Protein AF-A0A2V8YCG3-F1 (afdb_monomer)

Mean predicted aligned error: 4.4 Å

Radius of gyration: 15.05 Å; Cα contacts (8 Å, |Δi|>4): 211; chains: 1; bounding box: 32×33×34 Å

Structure (mmCIF, N/CA/C/O backbone):
data_AF-A0A2V8YCG3-F1
#
_entry.id   AF-A0A2V8YCG3-F1
#
loop_
_atom_site.group_PDB
_atom_site.id
_atom_site.type_symbol
_atom_site.label_atom_id
_atom_site.label_alt_id
_atom_site.label_comp_id
_atom_site.label_asym_id
_atom_site.label_entity_id
_atom_site.label_seq_id
_atom_site.pdbx_PDB_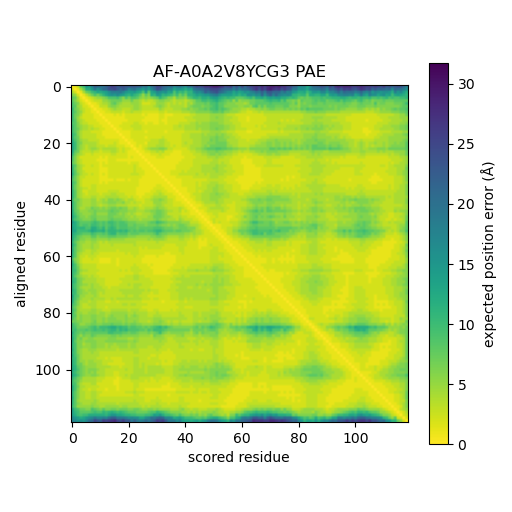ins_code
_atom_site.Cartn_x
_atom_site.Cartn_y
_atom_site.Cartn_z
_atom_site.occupancy
_atom_site.B_iso_or_equiv
_atom_site.auth_seq_id
_atom_site.auth_comp_id
_atom_site.auth_asym_id
_atom_site.auth_atom_id
_atom_site.pdbx_PDB_model_num
ATOM 1 N N . PHE A 1 1 ? 3.895 -20.144 -6.452 1.00 42.50 1 PHE A N 1
ATOM 2 C CA . PHE A 1 1 ? 4.033 -18.690 -6.235 1.00 42.50 1 PHE A CA 1
ATOM 3 C C . PHE A 1 1 ? 2.637 -18.096 -6.142 1.00 42.50 1 PHE A C 1
ATOM 5 O O . PHE A 1 1 ? 1.796 -18.471 -6.950 1.00 42.50 1 PHE A O 1
ATOM 12 N N . ILE A 1 2 ? 2.345 -17.304 -5.109 1.00 48.06 2 ILE A N 1
ATOM 13 C CA . ILE A 1 2 ? 0.980 -16.848 -4.808 1.00 48.06 2 ILE A CA 1
ATOM 14 C C . ILE A 1 2 ? 0.822 -15.427 -5.353 1.00 48.06 2 ILE A C 1
ATOM 16 O O . ILE A 1 2 ? 1.422 -14.496 -4.828 1.00 48.06 2 ILE A O 1
ATOM 20 N N . VAL A 1 3 ? 0.031 -15.276 -6.415 1.00 61.81 3 VAL A N 1
ATOM 21 C CA . VAL A 1 3 ? -0.559 -13.984 -6.794 1.00 61.81 3 VAL A CA 1
ATOM 22 C C . VAL A 1 3 ? -1.629 -13.665 -5.753 1.00 61.81 3 VAL A C 1
ATOM 24 O O . VAL A 1 3 ? -2.413 -14.553 -5.407 1.00 61.81 3 VAL A O 1
ATOM 27 N N . ALA A 1 4 ? -1.653 -12.435 -5.236 1.00 68.00 4 ALA A N 1
ATOM 28 C CA . ALA A 1 4 ? -2.665 -12.019 -4.273 1.00 68.00 4 ALA A CA 1
ATOM 29 C C . ALA A 1 4 ? -4.063 -12.182 -4.890 1.00 68.00 4 ALA A C 1
ATOM 31 O O . ALA A 1 4 ? -4.373 -11.601 -5.927 1.00 68.00 4 ALA A O 1
ATOM 32 N N . LYS A 1 5 ? -4.893 -13.007 -4.255 1.00 79.38 5 LYS A N 1
ATOM 33 C CA . LYS A 1 5 ? -6.305 -13.198 -4.592 1.00 79.38 5 LYS A CA 1
ATOM 34 C C . LYS A 1 5 ? -7.146 -12.774 -3.403 1.00 79.38 5 LYS A C 1
ATOM 36 O O . LYS A 1 5 ? -6.652 -12.753 -2.274 1.00 79.38 5 LYS A O 1
ATOM 41 N N . GLN A 1 6 ? -8.413 -12.472 -3.662 1.00 84.38 6 GLN A N 1
ATOM 42 C CA . GLN A 1 6 ? -9.364 -12.230 -2.592 1.00 84.38 6 GLN A CA 1
ATOM 43 C C . GLN A 1 6 ? -9.390 -13.437 -1.639 1.00 84.38 6 GLN A C 1
ATOM 45 O O . GLN A 1 6 ? -9.520 -14.569 -2.115 1.00 84.38 6 GLN A O 1
ATOM 50 N N . PRO A 1 7 ? -9.221 -13.215 -0.323 1.00 84.69 7 PRO A N 1
ATOM 51 C CA . PRO A 1 7 ? -9.291 -14.296 0.647 1.00 84.69 7 PRO A CA 1
ATOM 52 C C . PRO A 1 7 ? -10.711 -14.872 0.721 1.00 84.69 7 PRO A C 1
ATOM 54 O O . PRO A 1 7 ? -11.693 -14.157 0.511 1.00 84.69 7 PRO A O 1
ATOM 57 N N . ASP A 1 8 ? -10.797 -16.166 1.031 1.00 88.25 8 ASP A N 1
ATOM 58 C CA . ASP A 1 8 ? -12.042 -16.886 1.308 1.00 88.25 8 ASP A CA 1
ATOM 59 C C . ASP A 1 8 ? -11.939 -17.528 2.709 1.00 88.25 8 ASP A C 1
ATOM 61 O O . ASP A 1 8 ? -11.161 -18.473 2.882 1.00 88.25 8 ASP A O 1
ATOM 65 N N . PRO A 1 9 ? -12.630 -16.992 3.735 1.00 89.56 9 PRO A N 1
ATOM 66 C CA . PRO A 1 9 ? -13.587 -15.884 3.664 1.00 89.56 9 PRO A CA 1
ATOM 67 C C . PRO A 1 9 ? -12.922 -14.503 3.460 1.00 89.56 9 PRO A C 1
ATOM 69 O O . PRO A 1 9 ? -11.760 -14.317 3.836 1.00 89.56 9 PRO A O 1
ATOM 72 N N . PRO A 1 10 ? -13.650 -13.504 2.916 1.00 91.75 10 PRO A N 1
ATOM 73 C CA . PRO A 1 10 ? -13.139 -12.143 2.763 1.00 91.75 10 PRO A CA 1
ATOM 74 C C . PRO A 1 10 ? -12.774 -11.497 4.104 1.00 91.75 10 PRO A C 1
ATOM 76 O O . PRO A 1 10 ? -13.488 -11.653 5.095 1.00 91.75 10 PRO A O 1
ATOM 79 N N . PHE A 1 11 ? -11.694 -10.713 4.123 1.00 95.00 11 PHE A N 1
ATOM 80 C CA . PHE A 1 11 ? -11.377 -9.873 5.275 1.00 95.00 11 PHE A CA 1
ATOM 81 C C . PHE A 1 11 ? -12.382 -8.716 5.381 1.00 95.00 11 PHE A C 1
ATOM 83 O O . PHE A 1 11 ? -12.705 -8.069 4.384 1.00 95.00 11 PHE A O 1
ATOM 90 N N . VAL A 1 12 ? -12.846 -8.449 6.603 1.00 96.69 12 VAL A N 1
ATOM 91 C CA . VAL A 1 12 ? -13.741 -7.336 6.928 1.00 96.69 12 VAL A CA 1
ATOM 92 C C . VAL A 1 12 ? -13.004 -6.398 7.883 1.00 96.69 12 VAL A C 1
ATOM 94 O O . VAL A 1 12 ? -12.707 -6.812 9.007 1.00 96.69 12 VAL A O 1
ATO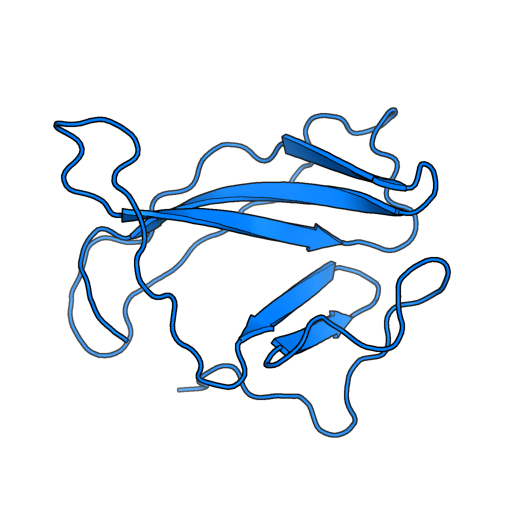M 97 N N . PRO A 1 13 ? -12.703 -5.154 7.469 1.00 97.06 13 PRO A N 1
ATOM 98 C CA . PRO A 1 13 ? -12.095 -4.171 8.350 1.00 97.06 13 PRO A CA 1
ATOM 99 C C . PRO A 1 13 ? -12.945 -3.928 9.605 1.00 97.06 13 PRO A C 1
ATOM 101 O O . PRO A 1 13 ? -14.177 -3.902 9.519 1.00 97.06 13 PRO A O 1
ATOM 104 N N . PRO A 1 14 ? -12.319 -3.729 10.776 1.00 96.50 14 PRO A 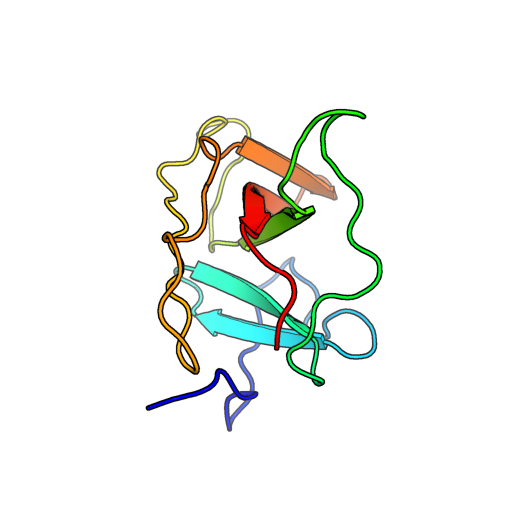N 1
ATOM 105 C CA . PRO A 1 14 ? -13.052 -3.318 11.965 1.00 96.50 14 PRO A CA 1
ATOM 106 C C . PRO A 1 14 ? -13.630 -1.906 11.785 1.00 96.50 14 PRO A C 1
ATOM 108 O O . PRO A 1 14 ? -13.139 -1.117 10.978 1.00 96.50 14 PRO A O 1
ATOM 111 N N . ALA A 1 15 ? -14.643 -1.552 12.578 1.00 94.56 15 ALA A N 1
ATOM 112 C CA . ALA A 1 15 ? -15.118 -0.170 12.647 1.00 94.56 15 ALA A CA 1
ATOM 113 C C . ALA A 1 15 ? -13.956 0.796 12.985 1.00 94.56 15 ALA A C 1
ATOM 115 O O . ALA A 1 15 ? -13.058 0.414 13.745 1.00 94.56 15 ALA A O 1
ATOM 116 N N . PRO A 1 16 ? -13.960 2.032 12.453 1.00 94.56 16 PRO A N 1
ATOM 117 C CA . PRO A 1 16 ? -15.029 2.676 11.674 1.00 94.56 16 PRO A CA 1
ATOM 118 C C . PRO A 1 16 ? -14.881 2.524 10.150 1.00 94.56 16 PRO A C 1
ATOM 120 O O . PRO A 1 16 ? -15.541 3.227 9.387 1.00 94.56 16 PRO A O 1
ATOM 123 N N . TYR A 1 17 ? -14.015 1.625 9.685 1.00 96.62 17 TYR A N 1
ATOM 124 C CA . TYR A 1 17 ? -13.715 1.501 8.264 1.00 96.62 17 TYR A CA 1
ATOM 125 C C . TYR A 1 17 ? -14.865 0.848 7.476 1.00 96.62 17 TYR A C 1
ATOM 127 O O . TYR A 1 17 ? -15.576 -0.010 8.011 1.00 96.62 17 TYR A O 1
ATOM 135 N N . PRO A 1 18 ? -15.052 1.211 6.193 1.00 94.94 18 PRO A N 1
ATOM 136 C CA . PRO A 1 18 ? -16.071 0.600 5.350 1.00 94.94 18 PRO A CA 1
ATOM 137 C C . PRO A 1 18 ? -15.893 -0.917 5.221 1.00 94.94 18 PRO A C 1
ATOM 139 O O . PRO A 1 18 ? -14.836 -1.412 4.830 1.00 94.94 18 PRO A O 1
ATOM 142 N N . VAL A 1 19 ? -16.973 -1.661 5.469 1.00 95.69 19 VAL A N 1
ATOM 143 C CA . VAL A 1 19 ? -17.002 -3.121 5.270 1.00 95.69 19 VAL A CA 1
ATOM 144 C C . VAL A 1 19 ? -16.783 -3.477 3.798 1.00 95.69 19 VAL A C 1
ATOM 146 O O . VAL A 1 19 ? -16.110 -4.457 3.490 1.00 95.69 19 VAL A O 1
ATOM 149 N N . THR A 1 20 ? -17.324 -2.667 2.885 1.00 92.81 20 THR A N 1
ATOM 150 C CA . THR A 1 20 ? -17.186 -2.868 1.437 1.00 92.81 20 THR A CA 1
ATOM 151 C C . THR A 1 20 ? -16.118 -1.916 0.889 1.00 92.81 20 THR A C 1
ATOM 153 O O . THR A 1 20 ? -16.219 -0.717 1.151 1.00 92.81 20 THR A O 1
ATOM 156 N N . PRO A 1 21 ? -15.106 -2.415 0.157 1.00 92.44 21 PRO A N 1
ATOM 157 C CA . PRO A 1 21 ? -14.118 -1.573 -0.511 1.00 92.44 21 PRO A CA 1
ATOM 158 C C . PRO A 1 21 ? -14.717 -0.875 -1.740 1.00 92.44 21 PRO A C 1
ATOM 160 O O . PRO A 1 21 ? -15.843 -1.161 -2.154 1.00 92.44 21 PRO A O 1
ATOM 163 N N . ASP A 1 22 ? -13.933 0.004 -2.362 1.00 90.06 22 ASP A N 1
ATOM 164 C CA . ASP A 1 22 ? -14.305 0.644 -3.624 1.00 90.06 22 ASP A CA 1
ATOM 165 C C . ASP A 1 22 ? -14.610 -0.370 -4.738 1.00 90.06 22 ASP A C 1
ATOM 167 O O . ASP A 1 22 ? -14.132 -1.511 -4.746 1.00 90.06 22 ASP A O 1
ATOM 171 N N . ALA A 1 23 ? -15.384 0.075 -5.732 1.00 91.69 23 ALA A N 1
ATOM 172 C CA . ALA A 1 23 ? -15.748 -0.747 -6.878 1.00 91.69 23 ALA A CA 1
ATOM 173 C C . ALA A 1 23 ? -14.509 -1.345 -7.571 1.00 91.69 23 ALA A C 1
ATOM 175 O O . ALA A 1 23 ? -13.535 -0.651 -7.867 1.00 91.69 23 ALA A O 1
ATOM 176 N N . ASN A 1 24 ? -14.591 -2.636 -7.900 1.00 91.31 24 ASN A N 1
ATOM 177 C CA . ASN A 1 24 ? -13.506 -3.436 -8.476 1.00 91.31 24 ASN A CA 1
ATOM 178 C C . ASN A 1 24 ? -12.286 -3.641 -7.564 1.00 91.31 24 ASN A C 1
ATOM 180 O O . ASN A 1 24 ? -11.205 -3.943 -8.077 1.00 91.31 24 ASN A O 1
ATOM 184 N N . SER A 1 25 ? -12.454 -3.529 -6.246 1.00 93.31 25 SER A N 1
ATOM 185 C CA . SER A 1 25 ? -11.410 -3.821 -5.265 1.00 93.31 25 SER A CA 1
ATOM 186 C C . SER A 1 25 ? -11.862 -4.853 -4.229 1.00 93.31 25 SER A C 1
ATOM 188 O O . SER A 1 25 ? -13.047 -5.150 -4.096 1.00 93.31 25 SER A O 1
ATOM 190 N N . PHE A 1 26 ? -10.908 -5.415 -3.493 1.00 94.88 26 PHE A N 1
ATOM 191 C CA . PHE A 1 26 ? -11.141 -6.270 -2.334 1.00 94.88 26 PHE A CA 1
ATOM 192 C C . PHE A 1 26 ? -10.194 -5.882 -1.195 1.00 94.88 26 PHE A C 1
ATOM 194 O O . PHE A 1 26 ? -9.081 -5.405 -1.436 1.00 94.88 26 PHE A O 1
ATOM 201 N N . TRP A 1 27 ? -10.623 -6.109 0.046 1.00 96.06 27 TRP A N 1
ATOM 202 C CA . TRP A 1 27 ? -9.749 -5.958 1.203 1.00 96.06 27 TRP A CA 1
ATOM 203 C C . TRP A 1 27 ? -8.802 -7.151 1.324 1.00 96.06 27 TRP A C 1
ATOM 205 O O . TRP A 1 27 ? -9.233 -8.307 1.305 1.00 96.06 27 TRP A O 1
ATOM 215 N N . LEU A 1 28 ? -7.513 -6.869 1.495 1.00 95.38 28 LEU A N 1
ATOM 216 C CA . LEU A 1 28 ? -6.487 -7.864 1.777 1.00 95.38 28 LEU A CA 1
ATOM 217 C C . LEU A 1 28 ? -5.787 -7.519 3.088 1.00 95.38 28 LEU A C 1
ATOM 219 O O . LEU A 1 28 ? -5.232 -6.430 3.222 1.00 95.38 28 LEU A O 1
ATOM 223 N N . GLY A 1 29 ? -5.752 -8.469 4.022 1.00 95.19 29 GLY A N 1
ATOM 224 C CA . GLY A 1 29 ? -4.958 -8.350 5.239 1.00 95.19 29 GLY A CA 1
ATOM 225 C C . GLY A 1 29 ? -5.672 -8.867 6.479 1.00 95.19 29 GLY A C 1
ATOM 226 O O . GLY A 1 29 ? -6.476 -9.795 6.420 1.00 95.19 29 GLY A O 1
ATOM 227 N N . THR A 1 30 ? -5.322 -8.263 7.609 1.00 96.06 30 THR A N 1
ATOM 228 C CA . THR A 1 30 ? -5.874 -8.537 8.941 1.00 96.06 30 THR A CA 1
ATOM 229 C C . THR A 1 30 ? -6.014 -7.221 9.703 1.00 96.06 30 THR A C 1
ATOM 231 O O . THR A 1 30 ? -5.508 -6.197 9.255 1.00 96.06 30 THR A O 1
ATOM 234 N N . ASN A 1 31 ? -6.586 -7.234 10.909 1.00 97.19 31 ASN A N 1
ATOM 235 C CA . ASN A 1 31 ? -6.656 -6.037 11.757 1.00 97.19 31 ASN A CA 1
ATOM 236 C C . ASN A 1 31 ? -5.283 -5.401 12.061 1.00 97.19 31 ASN A C 1
ATOM 238 O O . ASN A 1 31 ? -5.213 -4.208 12.357 1.00 97.19 31 ASN A O 1
ATOM 242 N N . ALA A 1 32 ? -4.196 -6.179 12.007 1.00 96.88 32 ALA A N 1
ATOM 243 C CA . ALA A 1 32 ? -2.845 -5.679 12.255 1.00 96.88 32 ALA A CA 1
ATOM 244 C C . ALA A 1 32 ? -2.283 -4.859 11.082 1.00 96.88 32 ALA A C 1
ATOM 246 O O . ALA A 1 32 ? -1.449 -3.985 11.304 1.00 96.88 32 ALA A O 1
ATOM 247 N N . LEU A 1 33 ? -2.718 -5.149 9.853 1.00 97.56 33 LEU A N 1
ATOM 248 C CA . LEU A 1 33 ? -2.375 -4.402 8.647 1.00 97.56 33 LEU A CA 1
ATOM 249 C C . LEU A 1 33 ? -3.258 -4.886 7.489 1.00 97.56 33 LEU A C 1
ATOM 251 O O . LEU A 1 33 ? -3.322 -6.094 7.229 1.00 97.56 33 LEU A O 1
ATOM 255 N N . TRP A 1 34 ? -3.900 -3.967 6.772 1.00 97.50 34 TRP A N 1
ATOM 256 C CA . TRP A 1 34 ? -4.643 -4.286 5.552 1.00 97.50 34 TRP A CA 1
ATOM 257 C C . TRP A 1 34 ? -4.540 -3.189 4.496 1.00 97.50 34 TRP A C 1
ATOM 259 O O . TRP A 1 34 ? -4.145 -2.059 4.781 1.00 97.50 34 TRP A O 1
ATOM 269 N N . THR A 1 35 ? -4.898 -3.542 3.264 1.00 96.44 35 THR A N 1
ATOM 270 C CA . THR A 1 35 ? -4.933 -2.653 2.098 1.00 96.44 35 THR A CA 1
ATOM 271 C C . THR A 1 35 ? -6.092 -3.028 1.166 1.00 96.44 35 THR A C 1
ATOM 273 O O . THR A 1 35 ? -6.701 -4.093 1.316 1.00 96.44 35 THR A O 1
ATOM 276 N N . ALA A 1 36 ? -6.402 -2.161 0.203 1.00 94.44 36 ALA A N 1
ATOM 277 C CA . ALA A 1 36 ? -7.336 -2.437 -0.883 1.00 94.44 36 ALA A CA 1
ATOM 278 C C . ALA A 1 36 ? -6.560 -2.757 -2.162 1.00 94.44 36 ALA A C 1
ATOM 280 O O . ALA A 1 36 ? -5.725 -1.967 -2.603 1.00 94.44 36 ALA A O 1
ATOM 281 N N . LEU A 1 37 ? -6.872 -3.889 -2.789 1.00 93.00 37 LEU A N 1
ATOM 282 C CA . LEU A 1 37 ? -6.302 -4.270 -4.080 1.00 93.00 37 LEU A CA 1
ATOM 283 C C . LEU A 1 37 ? -7.386 -4.388 -5.136 1.00 93.00 37 LEU A C 1
ATOM 285 O O . LEU A 1 37 ? -8.512 -4.780 -4.845 1.00 93.00 37 LEU A O 1
ATOM 289 N N . ARG A 1 38 ? -7.020 -4.105 -6.386 1.00 90.81 38 ARG A N 1
ATOM 290 C CA . ARG A 1 38 ? -7.917 -4.277 -7.528 1.00 90.81 38 ARG A CA 1
ATOM 291 C C . ARG A 1 38 ? -8.159 -5.760 -7.806 1.00 90.81 38 ARG A C 1
ATOM 293 O O . ARG A 1 38 ? -7.218 -6.550 -7.810 1.00 90.81 38 ARG A O 1
ATOM 300 N N . LEU A 1 39 ? -9.403 -6.121 -8.118 1.00 90.38 39 LEU A N 1
ATOM 301 C CA . LEU A 1 39 ? -9.806 -7.493 -8.461 1.00 90.38 39 LEU A CA 1
ATOM 302 C C . LEU A 1 39 ? -9.079 -8.032 -9.698 1.00 90.38 39 LEU A C 1
ATOM 304 O O . LEU A 1 39 ? -8.807 -9.225 -9.779 1.00 90.38 39 LEU A O 1
ATOM 308 N N . ASP A 1 40 ? -8.768 -7.155 -10.656 1.00 88.69 40 ASP A N 1
ATOM 309 C CA . ASP A 1 40 ? -8.036 -7.522 -11.871 1.00 88.69 40 ASP A CA 1
ATOM 310 C C . ASP A 1 40 ? -6.520 -7.642 -11.655 1.00 88.69 40 ASP A C 1
ATOM 312 O O . ASP A 1 40 ? -5.814 -8.029 -12.581 1.00 88.69 40 ASP A O 1
ATOM 316 N N . GLY A 1 41 ? -6.020 -7.330 -10.453 1.00 86.00 41 GLY A N 1
ATOM 317 C CA . GLY A 1 41 ? -4.606 -7.4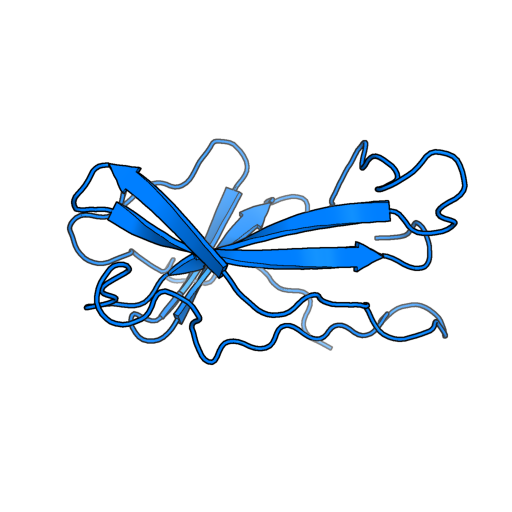43 -10.097 1.00 86.00 41 GLY A CA 1
ATOM 318 C C . GLY A 1 41 ? -3.685 -6.469 -10.832 1.00 86.00 41 GLY A C 1
ATOM 319 O O . GLY A 1 41 ? -2.476 -6.658 -10.802 1.00 86.00 41 GLY A O 1
ATOM 320 N N . THR A 1 42 ? -4.224 -5.442 -11.498 1.00 86.75 42 THR A N 1
ATOM 321 C CA . THR A 1 42 ? -3.429 -4.547 -12.355 1.00 86.75 42 THR A CA 1
ATOM 322 C C . THR A 1 42 ? -3.536 -3.090 -11.931 1.00 86.75 42 THR A C 1
ATOM 324 O O . THR A 1 42 ? -4.626 -2.594 -11.650 1.00 86.75 42 THR A O 1
ATOM 327 N N . TRP A 1 43 ? -2.420 -2.362 -11.976 1.00 87.00 43 TRP A N 1
ATOM 328 C CA . TRP A 1 43 ? -2.418 -0.899 -11.959 1.00 87.00 43 TRP A CA 1
ATOM 329 C C . TRP A 1 43 ? -2.374 -0.365 -13.393 1.00 87.00 43 TRP A C 1
ATOM 331 O O . TRP A 1 43 ? -1.570 -0.816 -14.205 1.00 87.00 43 TRP A O 1
ATOM 341 N N . LYS A 1 44 ? -3.259 0.581 -13.726 1.00 86.88 44 LYS A N 1
ATOM 342 C CA . LYS A 1 44 ? -3.443 1.085 -15.098 1.00 86.88 44 LYS A CA 1
ATOM 343 C C . LYS A 1 44 ? -3.299 2.600 -15.133 1.00 86.88 44 LYS A C 1
ATOM 345 O O . LYS A 1 44 ? -3.728 3.270 -14.201 1.00 86.88 44 LYS A O 1
ATOM 350 N N . GLY A 1 45 ? -2.749 3.119 -16.233 1.00 86.94 45 GLY A N 1
ATOM 351 C CA . GLY A 1 45 ? -2.673 4.563 -16.486 1.00 86.94 45 GLY A CA 1
ATOM 352 C C . GLY A 1 45 ? -1.838 5.334 -15.462 1.00 86.94 45 GLY A C 1
ATOM 353 O O . GLY A 1 45 ? -2.165 6.478 -15.161 1.00 86.94 45 GLY A O 1
ATOM 354 N N . LEU A 1 46 ? -0.808 4.70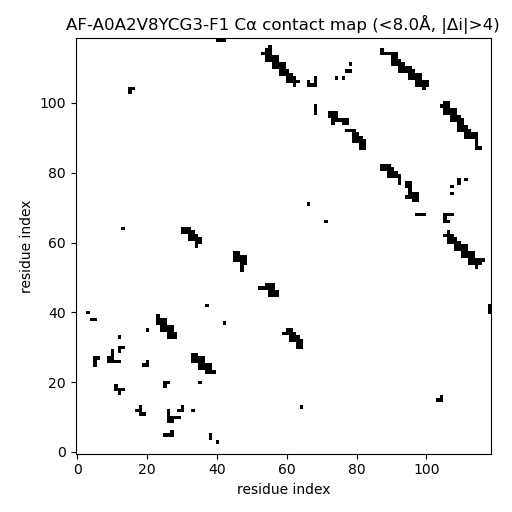0 -14.893 1.00 89.94 46 LEU A N 1
ATOM 355 C CA . LEU A 1 46 ? 0.032 5.333 -13.880 1.00 89.94 46 LEU A CA 1
ATOM 356 C C . LEU A 1 46 ? 0.856 6.480 -14.492 1.00 89.94 46 LEU A C 1
ATOM 358 O O . LEU A 1 46 ? 1.469 6.280 -15.545 1.00 89.94 46 LEU A O 1
ATOM 362 N N . PRO A 1 47 ? 0.890 7.663 -13.855 1.00 90.50 47 PRO A N 1
ATOM 363 C CA . PRO A 1 47 ? 1.715 8.773 -14.305 1.00 90.50 47 PRO A CA 1
ATOM 364 C C . PRO A 1 47 ? 3.184 8.563 -13.919 1.00 90.50 47 PRO A C 1
ATOM 366 O O . PRO A 1 47 ? 3.512 7.775 -13.033 1.00 90.50 47 PRO A O 1
ATOM 369 N N . HIS A 1 48 ? 4.070 9.335 -14.536 1.00 90.88 48 HIS A N 1
ATOM 370 C CA . HIS A 1 48 ? 5.421 9.550 -14.020 1.00 90.88 48 HIS A CA 1
ATOM 371 C C . HIS A 1 48 ? 5.382 10.563 -12.864 1.00 90.88 48 HIS A C 1
ATOM 373 O O . HIS A 1 48 ? 4.543 11.467 -12.877 1.00 90.88 48 HIS A O 1
ATOM 379 N N . TYR A 1 49 ? 6.276 10.450 -11.872 1.00 87.62 49 TYR A N 1
ATOM 380 C CA . TYR A 1 49 ? 6.316 11.415 -10.759 1.00 87.62 49 TYR A CA 1
ATOM 381 C C . TYR A 1 49 ? 6.814 12.798 -11.209 1.00 87.62 49 TYR A C 1
ATOM 383 O O . TYR A 1 49 ? 6.298 13.829 -10.782 1.00 87.62 49 TYR A O 1
ATOM 391 N N . THR A 1 50 ? 7.793 12.824 -12.117 1.00 89.12 50 THR A N 1
ATOM 392 C CA . THR A 1 50 ? 8.259 14.036 -12.808 1.00 89.12 50 THR A CA 1
ATOM 393 C C . THR A 1 50 ? 8.355 13.770 -14.313 1.00 89.12 50 THR A C 1
ATOM 395 O O . THR A 1 50 ? 8.427 12.606 -14.705 1.00 89.12 50 THR A O 1
ATOM 398 N N . PRO A 1 51 ? 8.408 14.801 -15.181 1.00 88.62 51 PRO A N 1
ATOM 399 C CA . PRO A 1 51 ? 8.470 14.597 -16.634 1.00 88.62 51 PRO A CA 1
ATOM 400 C C . PRO A 1 51 ? 9.638 13.729 -17.130 1.00 88.62 51 PRO A C 1
ATOM 402 O O . PRO A 1 51 ? 9.538 13.148 -18.203 1.00 88.62 51 PRO A O 1
ATOM 405 N N . ASN A 1 52 ? 10.730 13.645 -16.363 1.00 90.12 52 ASN A N 1
ATOM 406 C CA . ASN A 1 52 ? 11.929 12.879 -16.719 1.00 90.12 52 ASN A CA 1
ATOM 407 C C . ASN A 1 52 ? 12.092 11.598 -15.882 1.00 90.12 52 ASN A C 1
ATOM 409 O O . ASN A 1 52 ? 13.140 10.957 -15.957 1.00 90.12 52 ASN A O 1
ATOM 413 N N . ASP A 1 53 ? 11.111 11.247 -15.047 1.00 88.44 53 ASP A N 1
ATOM 414 C CA . ASP A 1 53 ? 11.170 10.038 -14.228 1.00 88.44 53 ASP A CA 1
ATOM 415 C C . ASP A 1 53 ? 10.928 8.799 -15.110 1.00 88.44 53 ASP A C 1
ATOM 417 O O . ASP A 1 53 ? 9.864 8.696 -15.721 1.00 88.44 53 ASP A O 1
ATOM 421 N N . PRO A 1 54 ? 11.875 7.847 -15.197 1.00 88.69 54 PRO A N 1
ATOM 422 C CA . PRO A 1 54 ? 11.693 6.640 -16.000 1.00 88.69 54 PRO A CA 1
ATOM 423 C C . PRO A 1 54 ? 10.704 5.638 -15.378 1.00 88.69 54 PRO A C 1
ATOM 425 O O . PRO A 1 54 ? 10.388 4.630 -16.008 1.00 88.69 54 PRO A O 1
ATOM 428 N N . THR A 1 55 ? 10.247 5.875 -14.147 1.00 91.94 55 THR A N 1
ATOM 429 C CA . THR A 1 55 ? 9.373 4.980 -13.384 1.00 91.94 55 THR A CA 1
ATOM 430 C C . THR A 1 55 ? 7.920 5.450 -13.379 1.00 91.94 55 THR A C 1
ATOM 432 O O . THR A 1 55 ? 7.611 6.592 -13.721 1.00 91.94 55 THR A O 1
ATOM 435 N N . PHE A 1 56 ? 7.013 4.550 -12.999 1.00 92.25 56 PHE A N 1
ATOM 436 C CA . PHE A 1 56 ? 5.576 4.817 -12.937 1.00 92.25 56 PHE A CA 1
ATOM 437 C C . PHE A 1 56 ? 5.105 4.883 -11.488 1.00 92.25 56 PHE A C 1
ATOM 439 O O . PHE A 1 56 ? 5.253 3.915 -10.737 1.00 92.25 56 PHE A O 1
ATOM 446 N N . ARG A 1 57 ? 4.514 6.014 -11.106 1.00 93.50 57 ARG A N 1
ATOM 447 C CA . ARG A 1 57 ? 4.142 6.337 -9.731 1.00 93.50 57 ARG A CA 1
ATOM 448 C C . ARG A 1 57 ? 2.777 5.774 -9.363 1.00 93.50 57 ARG A C 1
ATOM 450 O O . ARG A 1 57 ? 1.808 5.916 -10.105 1.00 93.50 57 ARG A O 1
ATOM 457 N N . GLN A 1 58 ? 2.689 5.236 -8.154 1.00 93.44 58 GLN A N 1
ATOM 458 C CA . GLN A 1 58 ? 1.441 4.933 -7.466 1.00 93.44 58 GLN A CA 1
ATOM 459 C C . GLN A 1 58 ? 1.553 5.302 -5.982 1.00 93.44 58 GLN A C 1
ATOM 461 O O . GLN A 1 58 ? 2.641 5.295 -5.415 1.00 93.44 58 GLN A O 1
ATOM 466 N N . VAL A 1 59 ? 0.428 5.606 -5.342 1.00 94.06 59 VAL A N 1
ATOM 467 C CA . VAL A 1 59 ? 0.315 5.672 -3.882 1.00 94.06 59 VAL A CA 1
ATOM 468 C C . VAL A 1 59 ? -0.494 4.469 -3.412 1.00 94.06 59 VAL A C 1
ATOM 470 O O . VAL A 1 59 ? -1.548 4.154 -3.963 1.00 94.06 59 VAL A O 1
ATOM 473 N N . THR A 1 60 ? 0.028 3.766 -2.414 1.00 94.94 60 THR A N 1
ATOM 474 C CA . THR A 1 60 ? -0.665 2.6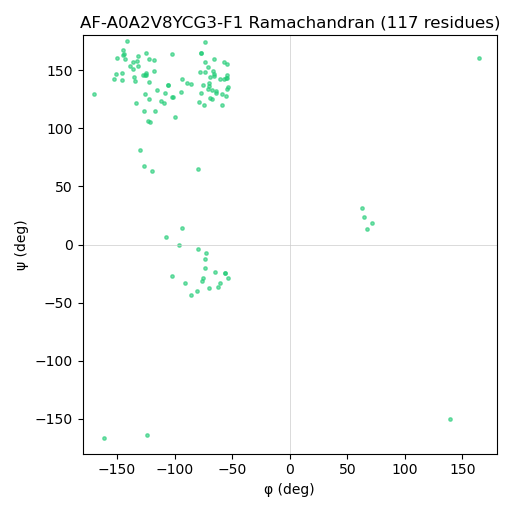50 -1.765 1.00 94.94 60 THR A CA 1
ATOM 475 C C . THR A 1 60 ? -1.154 3.080 -0.397 1.00 94.94 60 THR A C 1
ATOM 477 O O . THR A 1 60 ? -0.417 3.737 0.335 1.00 94.94 60 THR A O 1
ATOM 480 N N . PHE A 1 61 ? -2.384 2.699 -0.061 1.00 96.62 61 PHE A N 1
ATOM 481 C CA . PHE A 1 61 ? -3.001 3.002 1.224 1.00 96.62 61 PHE A CA 1
ATOM 482 C C . PHE A 1 61 ? -3.040 1.761 2.101 1.00 96.62 61 PHE A C 1
ATOM 484 O O . PHE A 1 61 ? -3.355 0.659 1.638 1.00 96.62 61 PHE A O 1
ATOM 491 N N . TRP A 1 62 ? -2.721 1.959 3.369 1.00 97.81 62 TRP A N 1
ATOM 492 C CA . TRP A 1 62 ? -2.608 0.915 4.366 1.00 97.81 62 TRP A CA 1
ATOM 493 C C . TRP A 1 62 ? -3.300 1.352 5.639 1.00 97.81 62 TRP A C 1
ATOM 495 O O . TRP A 1 62 ? -3.242 2.509 6.045 1.00 97.81 62 TRP A O 1
ATOM 505 N N . TRP A 1 63 ? -3.917 0.399 6.309 1.00 97.88 63 TRP A N 1
ATOM 506 C CA . TRP A 1 63 ? -4.653 0.654 7.530 1.00 97.88 63 TRP A CA 1
ATOM 507 C C . TRP A 1 63 ? -4.264 -0.349 8.600 1.00 97.88 63 TRP A C 1
ATOM 509 O O . TRP A 1 63 ? -3.842 -1.470 8.306 1.00 97.88 63 TRP A O 1
ATOM 519 N N . ARG A 1 64 ? -4.419 0.068 9.853 1.00 97.06 64 ARG A N 1
ATOM 520 C CA . ARG A 1 64 ? -4.158 -0.741 11.041 1.00 97.06 64 ARG A CA 1
ATOM 521 C C . ARG A 1 64 ? -5.158 -0.367 12.126 1.00 97.06 64 ARG A C 1
ATOM 523 O O . ARG A 1 64 ? -5.486 0.805 12.308 1.00 97.06 64 ARG A O 1
ATOM 530 N N . GLN A 1 65 ? -5.634 -1.358 12.873 1.00 96.75 65 GLN A N 1
ATOM 531 C CA . GLN A 1 65 ? -6.549 -1.119 13.979 1.00 96.75 65 GLN A CA 1
ATOM 532 C C . GLN A 1 65 ? -5.841 -0.294 15.061 1.00 96.75 65 GLN A C 1
ATOM 534 O O . GLN A 1 65 ? -4.729 -0.622 15.472 1.00 96.75 65 GLN A O 1
ATOM 539 N N . GLY A 1 66 ? -6.491 0.781 15.515 1.00 94.75 66 GLY A N 1
ATOM 540 C CA . GLY A 1 66 ? -5.921 1.692 16.512 1.00 94.75 66 GLY A CA 1
ATOM 541 C C . GLY A 1 66 ? -4.772 2.558 15.990 1.00 94.75 66 GLY A C 1
ATOM 542 O O . GLY A 1 66 ? -3.990 3.056 16.793 1.00 94.75 66 GLY A O 1
ATOM 543 N N . TYR A 1 67 ? -4.624 2.711 14.669 1.00 96.94 67 TYR A N 1
ATOM 544 C CA . TYR A 1 67 ? -3.709 3.702 14.110 1.00 96.94 67 TYR A CA 1
ATOM 545 C C . TYR A 1 67 ? -4.163 5.124 14.469 1.00 96.94 67 TYR A C 1
ATOM 547 O O . TYR A 1 67 ? -5.336 5.459 14.309 1.00 96.94 67 TYR A O 1
ATOM 555 N N . ASP A 1 68 ? -3.223 5.941 14.941 1.00 95.31 68 ASP A N 1
ATOM 556 C CA . ASP A 1 68 ? -3.419 7.350 15.274 1.00 95.31 68 ASP A CA 1
ATOM 557 C C . ASP A 1 68 ? -2.443 8.181 14.434 1.00 95.31 68 ASP A C 1
ATOM 559 O O . ASP A 1 68 ? -1.239 8.208 14.693 1.00 95.31 68 ASP A O 1
ATOM 563 N N . ALA A 1 69 ? -2.977 8.854 13.416 1.00 95.81 69 ALA A N 1
ATOM 564 C CA . ALA A 1 69 ? -2.208 9.681 12.490 1.00 95.81 69 ALA A CA 1
ATOM 565 C C . ALA A 1 69 ? -1.547 10.902 13.160 1.00 95.81 69 ALA A C 1
ATOM 567 O O . ALA A 1 69 ? -0.539 11.406 12.665 1.00 95.81 69 ALA A O 1
ATOM 568 N N . HIS A 1 70 ? -2.078 11.378 14.292 1.00 94.88 70 HIS A N 1
ATOM 569 C CA . HIS A 1 70 ? -1.493 12.495 15.032 1.00 94.88 70 HIS A CA 1
ATOM 570 C C . HIS A 1 70 ? -0.318 12.048 15.899 1.00 94.88 70 HIS A C 1
ATOM 572 O O . HIS A 1 70 ? 0.687 12.756 15.979 1.00 94.88 70 HIS A O 1
ATOM 578 N N . ALA A 1 71 ? -0.434 10.884 16.540 1.00 96.69 71 ALA A N 1
ATOM 579 C CA . ALA A 1 71 ? 0.641 10.315 17.349 1.00 96.69 71 ALA A CA 1
ATOM 580 C C . ALA A 1 71 ? 1.754 9.685 16.494 1.00 96.69 71 ALA A C 1
ATOM 582 O O . ALA A 1 71 ? 2.921 9.703 16.885 1.00 96.69 71 ALA A O 1
ATOM 583 N N . GLU A 1 72 ? 1.407 9.147 15.322 1.00 96.62 72 GLU A N 1
ATOM 584 C CA . GLU A 1 72 ? 2.318 8.457 14.407 1.00 96.62 72 GLU A CA 1
ATOM 585 C C . GLU A 1 72 ? 2.248 9.067 12.988 1.00 96.62 72 GLU A C 1
ATOM 587 O O . GLU A 1 72 ? 1.799 8.413 12.042 1.00 96.62 72 GLU A O 1
ATOM 592 N N . PRO A 1 73 ? 2.713 10.319 12.795 1.00 95.94 73 PRO A N 1
ATOM 593 C CA . PRO A 1 73 ? 2.640 10.996 11.498 1.00 95.94 73 PRO A CA 1
ATOM 594 C C . PRO A 1 73 ? 3.640 10.456 10.456 1.00 95.94 73 PRO A C 1
ATOM 596 O O . PRO A 1 73 ? 3.574 10.789 9.271 1.00 95.94 73 PRO A O 1
ATOM 599 N N . GLN A 1 74 ? 4.601 9.651 10.903 1.00 97.25 74 GLN A N 1
ATOM 600 C CA . GLN A 1 74 ? 5.586 8.951 10.081 1.00 97.25 74 GLN A CA 1
ATOM 601 C C . GLN A 1 74 ? 5.571 7.481 10.512 1.00 97.25 74 GLN A C 1
ATOM 603 O O . GLN A 1 74 ? 6.360 7.090 11.378 1.00 97.25 74 GLN A O 1
ATOM 608 N N . PRO A 1 75 ? 4.611 6.688 10.011 1.00 97.19 75 PRO A N 1
ATOM 609 C CA . PRO A 1 75 ? 4.438 5.316 10.453 1.00 97.19 75 PRO A CA 1
ATOM 610 C C . PRO A 1 75 ? 5.626 4.443 10.077 1.00 97.19 75 PRO A C 1
ATOM 612 O O . PRO A 1 75 ? 6.224 4.596 9.012 1.00 97.19 75 PRO A O 1
ATOM 615 N N . ASN A 1 76 ? 5.955 3.483 10.941 1.00 96.25 76 ASN A N 1
ATOM 616 C CA . ASN A 1 76 ? 7.023 2.521 10.664 1.00 96.25 76 ASN A CA 1
ATOM 617 C C . ASN A 1 76 ? 6.523 1.411 9.725 1.00 96.25 76 ASN A C 1
ATOM 619 O O . ASN A 1 76 ? 6.389 0.247 10.109 1.00 96.25 76 ASN A O 1
ATOM 623 N N . LEU A 1 77 ? 6.191 1.804 8.498 1.00 97.44 77 LEU A N 1
ATOM 624 C CA . LEU A 1 77 ? 5.681 0.951 7.436 1.00 97.44 77 LEU A CA 1
ATOM 625 C C . LEU A 1 77 ? 6.689 0.927 6.286 1.00 97.44 77 LEU A C 1
ATOM 627 O O . LEU A 1 77 ? 7.176 1.961 5.839 1.00 97.44 77 LEU A O 1
ATOM 631 N N . THR A 1 78 ? 6.997 -0.267 5.788 1.00 95.88 78 THR A N 1
ATOM 632 C CA . THR A 1 78 ? 7.860 -0.456 4.617 1.00 95.88 78 THR A CA 1
ATOM 633 C C . THR A 1 78 ? 7.125 -1.297 3.588 1.00 95.88 78 THR A C 1
ATOM 635 O O . THR A 1 78 ? 6.619 -2.371 3.911 1.00 95.88 78 THR A O 1
ATOM 638 N N . VAL A 1 79 ? 7.098 -0.824 2.342 1.00 95.12 79 VAL A N 1
ATOM 639 C CA . VAL A 1 79 ? 6.535 -1.557 1.205 1.00 95.12 79 VAL A CA 1
ATOM 640 C C . VAL A 1 79 ? 7.671 -1.930 0.273 1.00 95.12 79 VAL A C 1
ATOM 642 O O . VAL A 1 79 ? 8.398 -1.069 -0.205 1.00 95.12 79 VAL A O 1
ATOM 645 N N . THR A 1 80 ? 7.817 -3.220 -0.002 1.00 93.81 80 THR A N 1
ATOM 646 C CA . THR A 1 80 ? 8.767 -3.726 -0.993 1.00 93.81 80 THR A C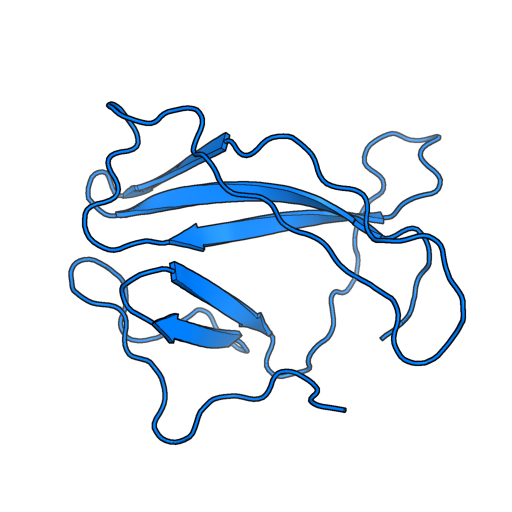A 1
ATOM 647 C C . THR A 1 80 ? 8.025 -4.534 -2.044 1.00 93.81 80 THR A C 1
ATOM 649 O O . THR A 1 80 ? 6.905 -5.000 -1.830 1.00 93.81 80 THR A O 1
ATOM 652 N N . GLY A 1 81 ? 8.644 -4.695 -3.206 1.00 89.81 81 GLY A N 1
ATOM 653 C CA . GLY A 1 81 ? 8.066 -5.464 -4.295 1.00 89.81 81 GLY A CA 1
ATOM 654 C C . GLY A 1 81 ? 9.151 -6.044 -5.179 1.00 89.81 81 GLY A C 1
ATOM 655 O O . G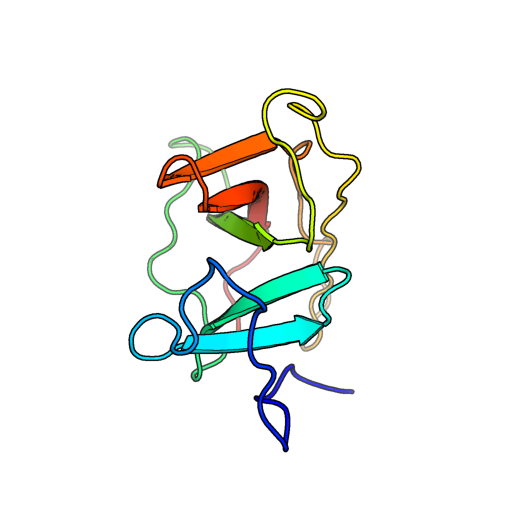LY A 1 81 ? 10.171 -5.403 -5.433 1.00 89.81 81 GLY A O 1
ATOM 656 N N . ILE A 1 82 ? 8.914 -7.262 -5.652 1.00 89.44 82 ILE A N 1
ATOM 657 C CA . ILE A 1 82 ? 9.742 -7.923 -6.655 1.00 89.44 82 ILE A CA 1
ATOM 658 C C . ILE A 1 82 ? 8.862 -8.338 -7.823 1.00 89.44 82 ILE A C 1
ATOM 660 O O . ILE A 1 82 ? 7.702 -8.716 -7.646 1.00 89.44 82 ILE A O 1
ATOM 664 N N . ARG A 1 83 ? 9.431 -8.277 -9.022 1.00 86.31 83 ARG A N 1
ATOM 665 C CA . ARG A 1 83 ? 8.783 -8.779 -10.225 1.00 86.31 83 ARG A CA 1
ATOM 666 C C . ARG A 1 83 ? 8.839 -10.314 -10.235 1.00 86.31 83 ARG A C 1
ATOM 668 O O . ARG A 1 83 ? 9.854 -10.892 -9.853 1.00 86.31 83 ARG A O 1
ATOM 675 N N . LEU A 1 84 ? 7.735 -10.966 -10.611 1.00 85.94 84 LEU A N 1
ATOM 676 C CA . LEU A 1 84 ? 7.585 -12.429 -10.518 1.00 85.94 84 LEU A CA 1
ATOM 677 C C . LEU A 1 84 ? 7.759 -13.160 -11.856 1.00 85.94 84 LEU A C 1
ATOM 679 O O . LEU A 1 84 ? 8.114 -14.336 -11.863 1.00 85.94 84 LEU A O 1
ATOM 683 N N . ASP A 1 85 ? 7.478 -12.494 -12.973 1.00 83.94 85 ASP A N 1
ATOM 684 C CA . ASP A 1 85 ? 7.503 -13.048 -14.332 1.00 83.94 85 ASP A CA 1
ATOM 685 C C . ASP A 1 85 ? 8.868 -12.881 -15.017 1.00 83.94 85 ASP A C 1
ATOM 687 O O . ASP A 1 85 ? 9.274 -13.736 -15.802 1.00 83.94 85 ASP A O 1
ATOM 691 N N . LEU A 1 86 ? 9.582 -11.792 -14.723 1.00 81.12 86 LEU A N 1
ATOM 692 C CA . LEU A 1 86 ? 10.869 -11.444 -15.323 1.00 81.12 86 LEU A CA 1
ATOM 693 C C . LEU A 1 86 ? 11.806 -10.792 -14.303 1.00 81.12 86 LEU A C 1
ATOM 695 O O . LEU A 1 86 ? 11.376 -10.225 -13.300 1.00 81.12 86 LEU A O 1
ATOM 699 N N . SER A 1 87 ? 13.106 -10.823 -14.603 1.00 85.25 87 SER A N 1
ATOM 700 C CA . SER A 1 87 ? 14.102 -10.079 -13.831 1.00 85.25 87 SER A CA 1
ATOM 701 C C . SER A 1 87 ? 13.903 -8.573 -14.016 1.00 85.25 87 SER A C 1
ATOM 703 O O . SER A 1 87 ? 13.892 -8.077 -15.143 1.00 85.25 87 SER A O 1
ATOM 705 N N . ALA A 1 88 ? 13.758 -7.850 -12.908 1.00 85.19 88 ALA A N 1
ATOM 706 C CA . ALA A 1 88 ? 13.702 -6.395 -12.865 1.00 85.19 88 ALA A CA 1
ATOM 707 C C . ALA A 1 88 ? 14.262 -5.893 -11.530 1.00 85.19 88 ALA A C 1
ATOM 709 O O . ALA A 1 88 ? 14.322 -6.636 -10.547 1.00 85.19 88 ALA A O 1
ATOM 710 N N . THR A 1 89 ? 14.648 -4.617 -11.490 1.00 88.00 89 THR A N 1
ATOM 711 C CA . THR A 1 89 ? 14.965 -3.932 -10.233 1.00 88.00 89 THR A CA 1
ATOM 712 C C . THR A 1 89 ? 13.769 -4.035 -9.275 1.00 88.00 89 THR A C 1
ATOM 714 O O . THR A 1 89 ? 12.626 -3.973 -9.739 1.00 88.00 89 THR A O 1
ATOM 717 N N . PRO A 1 90 ? 13.990 -4.195 -7.957 1.00 90.56 90 PRO A N 1
ATOM 718 C CA . PRO A 1 90 ? 12.910 -4.127 -6.981 1.00 90.56 90 PRO A CA 1
ATOM 719 C C . PRO A 1 90 ? 12.113 -2.822 -7.079 1.00 90.56 90 PRO A C 1
ATOM 721 O O . PRO A 1 90 ? 12.624 -1.793 -7.526 1.00 90.56 90 PRO A O 1
ATOM 724 N N . LEU A 1 91 ? 10.863 -2.878 -6.625 1.00 90.75 91 LEU A N 1
ATOM 725 C CA . LEU A 1 91 ? 10.005 -1.709 -6.464 1.00 90.75 91 LEU A CA 1
ATOM 726 C C . LEU A 1 91 ? 10.708 -0.669 -5.586 1.00 90.75 91 LEU A C 1
ATOM 728 O O . LEU A 1 91 ? 11.232 -1.007 -4.523 1.00 90.75 91 LEU A O 1
ATOM 732 N N . LEU A 1 92 ? 10.689 0.589 -6.020 1.00 92.44 92 LEU A N 1
ATOM 733 C CA . LEU A 1 92 ? 11.177 1.702 -5.211 1.00 92.44 92 LEU A CA 1
ATOM 734 C C . LEU A 1 92 ? 10.022 2.244 -4.365 1.00 92.44 92 LEU A C 1
ATOM 736 O O . LEU A 1 92 ? 8.905 2.372 -4.867 1.00 92.44 92 LEU A O 1
ATOM 740 N N . SER A 1 93 ? 10.295 2.582 -3.108 1.00 95.06 93 SER A N 1
ATOM 741 C CA . SER A 1 93 ? 9.302 3.097 -2.164 1.00 95.06 93 SER A CA 1
ATOM 742 C C . SER A 1 93 ? 9.830 4.310 -1.409 1.00 95.06 93 SER A C 1
ATOM 744 O O . SER A 1 93 ? 10.985 4.316 -0.977 1.00 95.06 93 SER A O 1
ATOM 746 N N . ASP A 1 94 ? 8.963 5.289 -1.191 1.00 95.75 94 ASP A N 1
ATOM 747 C CA . ASP A 1 94 ? 9.231 6.421 -0.309 1.00 95.75 94 ASP A CA 1
ATOM 748 C C . ASP A 1 94 ? 9.081 6.021 1.171 1.00 95.75 94 ASP A C 1
ATOM 750 O O . ASP A 1 94 ? 8.474 4.987 1.476 1.00 95.75 94 ASP A O 1
ATOM 754 N N . PRO A 1 95 ? 9.587 6.839 2.113 1.00 97.19 95 PRO A N 1
ATOM 755 C CA . PRO A 1 95 ? 9.169 6.762 3.508 1.00 97.19 95 PRO A CA 1
ATOM 756 C C . PRO A 1 95 ? 7.645 6.879 3.629 1.00 97.19 95 PRO A C 1
ATOM 758 O O . PRO A 1 95 ? 7.014 7.639 2.892 1.00 97.19 95 PRO A O 1
ATOM 761 N N . ALA A 1 96 ? 7.058 6.133 4.562 1.00 97.75 96 ALA A N 1
ATOM 762 C CA . ALA A 1 96 ? 5.620 6.166 4.765 1.00 97.75 96 ALA A CA 1
ATOM 763 C C . ALA A 1 96 ? 5.157 7.502 5.361 1.00 97.75 96 ALA A C 1
ATOM 765 O O . ALA A 1 96 ? 5.824 8.099 6.209 1.00 97.75 96 ALA A O 1
ATOM 766 N N . SER A 1 97 ? 3.978 7.942 4.937 1.00 97.88 97 SER A N 1
ATOM 767 C CA . SER A 1 97 ? 3.268 9.091 5.485 1.00 97.88 97 SER A CA 1
ATOM 768 C C . SER A 1 97 ? 1.873 8.675 5.947 1.00 97.88 97 SER A C 1
ATOM 770 O O . SER A 1 97 ? 1.614 7.492 6.197 1.00 97.88 97 SER A O 1
ATOM 772 N N . ASN A 1 98 ? 1.004 9.656 6.155 1.00 97.62 98 ASN A N 1
ATOM 773 C CA . ASN A 1 98 ? -0.349 9.430 6.611 1.00 97.62 98 ASN A CA 1
ATOM 774 C C . ASN A 1 98 ? -1.338 10.427 6.007 1.00 97.62 98 ASN A C 1
ATOM 776 O O . ASN A 1 98 ? -0.986 11.526 5.573 1.00 97.62 98 ASN A O 1
ATOM 780 N N . GLY A 1 99 ? -2.607 10.054 6.099 1.00 96.19 99 GLY A N 1
ATOM 781 C CA . GLY A 1 99 ? -3.732 10.935 5.855 1.00 96.19 99 GLY A CA 1
ATOM 782 C C . GLY A 1 99 ? -5.003 10.364 6.463 1.00 96.19 99 GLY A C 1
ATOM 783 O O . GLY A 1 99 ? -4.973 9.437 7.273 1.00 96.19 99 GLY A O 1
ATOM 784 N N . TRP A 1 100 ? -6.144 10.922 6.077 1.00 94.88 100 TRP A N 1
ATOM 785 C CA . TRP A 1 100 ? -7.446 10.432 6.508 1.00 94.88 100 TRP A CA 1
ATOM 786 C C . TRP A 1 100 ? -8.513 10.717 5.455 1.00 94.88 100 TRP A C 1
ATOM 788 O O . TRP A 1 100 ? -8.464 11.729 4.757 1.00 94.88 100 TRP A O 1
ATOM 798 N N . VAL A 1 101 ? -9.493 9.817 5.349 1.00 89.75 101 VAL A N 1
ATOM 799 C CA . VAL A 1 101 ? -10.706 10.057 4.542 1.00 89.75 101 VAL A CA 1
ATOM 800 C C . VAL A 1 101 ? -11.737 10.817 5.376 1.00 89.75 101 VAL A C 1
ATOM 802 O O . VAL A 1 101 ? -12.341 11.784 4.920 1.00 89.75 101 VAL A O 1
ATOM 805 N N . GLN A 1 102 ? -11.899 10.389 6.626 1.00 92.75 102 GLN A N 1
ATOM 806 C CA . GLN A 1 102 ? -12.709 11.015 7.670 1.00 92.75 102 GLN A CA 1
ATOM 807 C C . GLN A 1 102 ? -11.865 11.090 8.947 1.00 92.75 102 GLN A C 1
ATOM 809 O O . GLN A 1 102 ? -10.931 10.299 9.071 1.00 92.75 102 GLN A O 1
ATOM 814 N N . PRO A 1 103 ? -12.166 11.984 9.905 1.00 91.44 103 PRO A N 1
ATOM 815 C CA . PRO A 1 103 ? -11.357 12.127 11.119 1.00 91.44 103 PRO A CA 1
ATOM 816 C C . PRO A 1 103 ? -11.129 10.823 11.904 1.00 91.44 103 PRO A C 1
ATOM 818 O O . PRO A 1 103 ? -10.105 10.680 12.560 1.00 91.44 103 PRO A O 1
ATOM 821 N N . ASP A 1 104 ? -12.059 9.870 11.830 1.00 93.69 104 ASP A N 1
ATOM 822 C CA . ASP A 1 104 ? -11.986 8.558 12.481 1.00 93.69 104 ASP A CA 1
ATOM 823 C C . ASP A 1 104 ? -11.454 7.438 11.565 1.00 93.69 104 ASP A C 1
ATOM 825 O O . ASP A 1 104 ? -11.287 6.305 12.008 1.00 93.69 104 ASP A O 1
ATOM 829 N N . GLN A 1 105 ? -11.135 7.744 10.305 1.00 95.12 105 GLN A N 1
ATOM 830 C CA . GLN A 1 105 ? -10.629 6.803 9.301 1.00 95.12 105 GLN A CA 1
ATOM 831 C C . GLN A 1 105 ? -9.234 7.218 8.797 1.00 95.12 105 GLN A C 1
ATOM 833 O O . GLN A 1 105 ? -9.076 7.536 7.607 1.00 95.12 105 GLN A O 1
ATOM 838 N N . PRO A 1 106 ? -8.214 7.240 9.678 1.00 97.50 106 PRO A N 1
ATOM 839 C CA . PRO A 1 106 ? -6.845 7.512 9.274 1.00 97.50 106 PRO A CA 1
ATOM 840 C C . PRO A 1 106 ? -6.263 6.345 8.474 1.00 97.50 106 PRO A C 1
ATOM 842 O O . PRO A 1 106 ? -6.627 5.185 8.660 1.00 97.50 106 PRO A O 1
ATOM 845 N N . PHE A 1 107 ? -5.314 6.649 7.601 1.00 97.44 107 PHE A N 1
ATOM 846 C CA . PHE A 1 107 ? -4.544 5.671 6.847 1.00 97.44 107 PHE A CA 1
ATOM 847 C C . PHE A 1 107 ? -3.069 6.048 6.840 1.00 97.44 107 PHE A C 1
ATOM 849 O O . PHE A 1 107 ? -2.698 7.209 6.993 1.00 97.44 107 PHE A O 1
ATOM 856 N N . MET A 1 108 ? -2.239 5.042 6.621 1.00 98.50 108 MET A N 1
ATOM 857 C CA . MET A 1 108 ? -0.842 5.190 6.253 1.00 98.50 108 MET A CA 1
ATOM 858 C C . MET A 1 108 ? -0.760 5.143 4.728 1.00 98.50 108 MET A C 1
ATOM 860 O O . MET A 1 108 ? -1.477 4.364 4.093 1.00 98.50 108 MET A O 1
ATOM 864 N N . ASP A 1 109 ? 0.111 5.939 4.129 1.00 97.75 109 ASP A N 1
ATOM 865 C CA . ASP A 1 109 ? 0.339 5.904 2.689 1.00 97.75 109 ASP A CA 1
ATOM 866 C C . ASP A 1 109 ? 1.818 5.741 2.356 1.00 97.75 109 ASP A C 1
ATOM 868 O O . ASP A 1 109 ? 2.705 6.199 3.075 1.00 97.75 109 ASP A O 1
ATOM 872 N N . VAL A 1 110 ? 2.078 5.023 1.266 1.00 97.88 110 VAL A N 1
ATOM 873 C CA . VAL A 1 110 ? 3.425 4.841 0.728 1.00 97.88 110 VAL A CA 1
ATOM 874 C C . VAL A 1 110 ? 3.390 5.081 -0.765 1.00 97.88 110 VAL A C 1
ATOM 876 O O . VAL A 1 110 ? 2.683 4.395 -1.513 1.00 97.88 110 VAL A O 1
ATOM 879 N N . GLY A 1 111 ? 4.198 6.044 -1.193 1.00 95.81 111 GLY A N 1
ATOM 880 C CA . GLY A 1 111 ? 4.544 6.247 -2.584 1.00 95.81 111 GLY A CA 1
ATOM 881 C C . GLY A 1 111 ? 5.426 5.124 -3.106 1.00 95.81 111 GLY A C 1
ATOM 882 O O . GLY A 1 111 ? 6.480 4.857 -2.536 1.00 95.81 111 GLY A O 1
ATOM 883 N N . ILE A 1 112 ? 5.019 4.489 -4.199 1.00 94.50 112 ILE A N 1
ATOM 884 C CA . ILE A 1 112 ? 5.782 3.437 -4.868 1.00 94.50 112 ILE A CA 1
ATOM 885 C C . ILE A 1 112 ? 6.009 3.778 -6.337 1.00 94.50 112 ILE A C 1
ATOM 887 O O . ILE A 1 112 ? 5.169 4.402 -6.984 1.00 94.50 112 ILE A O 1
ATOM 891 N N . ASN A 1 113 ? 7.141 3.341 -6.870 1.00 93.50 113 ASN A N 1
ATOM 892 C CA . ASN A 1 113 ? 7.544 3.578 -8.246 1.00 93.50 113 ASN A CA 1
ATOM 893 C C . ASN A 1 113 ? 7.880 2.248 -8.925 1.00 93.50 113 ASN A C 1
ATOM 895 O O . ASN A 1 113 ? 8.840 1.565 -8.553 1.00 93.50 113 ASN A O 1
ATOM 899 N N . PHE A 1 114 ? 7.083 1.885 -9.931 1.00 90.38 114 PHE A N 1
ATOM 900 C CA . PHE A 1 114 ? 7.306 0.695 -10.743 1.00 90.38 114 PHE A CA 1
ATOM 901 C C . PHE A 1 114 ? 8.400 0.976 -11.780 1.00 90.38 114 PHE A C 1
ATOM 903 O O . PHE A 1 114 ? 8.237 1.885 -12.598 1.00 90.38 114 PHE A O 1
ATOM 910 N N . PRO A 1 115 ? 9.498 0.200 -11.796 1.00 86.38 115 PRO A N 1
ATOM 911 C CA . PRO A 1 115 ? 10.613 0.444 -12.711 1.00 86.38 115 PRO A CA 1
ATOM 912 C C . PRO A 1 115 ? 10.299 0.050 -14.158 1.00 86.38 115 PRO A C 1
ATOM 914 O O . PRO A 1 115 ? 10.964 0.500 -15.084 1.00 86.38 115 PRO A O 1
ATOM 917 N N . THR A 1 116 ? 9.298 -0.804 -14.366 1.00 81.62 116 THR A N 1
ATOM 918 C CA . THR A 1 116 ? 8.866 -1.265 -15.688 1.00 81.62 116 THR A CA 1
ATOM 919 C C . THR A 1 116 ? 7.361 -1.468 -15.699 1.00 81.62 116 THR A C 1
ATOM 921 O O . THR A 1 116 ? 6.808 -1.934 -14.703 1.00 81.62 116 THR A O 1
ATOM 924 N N . LEU A 1 117 ? 6.720 -1.228 -16.843 1.00 76.56 117 LEU A N 1
ATOM 925 C CA . LEU A 1 117 ? 5.355 -1.698 -17.078 1.00 76.56 117 LEU A CA 1
ATOM 926 C C . LEU A 1 117 ? 5.317 -3.235 -17.125 1.00 76.56 117 LEU A C 1
ATOM 928 O O . LEU A 1 117 ? 6.259 -3.891 -17.584 1.00 76.56 117 LEU A O 1
ATOM 932 N N . GLY A 1 118 ? 4.213 -3.800 -16.654 1.00 67.12 118 GLY A N 1
ATOM 933 C CA . GLY A 1 118 ? 3.985 -5.239 -16.561 1.00 67.12 118 GLY A CA 1
ATOM 934 C C . GLY A 1 118 ? 2.802 -5.531 -15.641 1.00 67.12 118 GLY A C 1
ATOM 935 O O . GLY A 1 118 ? 2.394 -4.655 -14.879 1.00 67.12 118 GLY A O 1
ATOM 936 N N . CYS A 1 119 ? 2.236 -6.731 -15.767 1.00 53.19 119 CYS A N 1
ATOM 937 C CA . CYS A 1 119 ? 1.302 -7.291 -14.789 1.00 53.19 119 CYS A CA 1
ATOM 938 C C . CYS A 1 119 ? 2.098 -8.080 -13.751 1.00 53.19 119 CYS A C 1
ATOM 940 O O . CYS A 1 119 ? 2.979 -8.854 -14.189 1.00 53.19 119 CYS A O 1
#

Sequence (119 aa):
FIVAKQPDPPFVPPAPYPVTPDANSFWLGTNALWTALRLDGTWKGLPHYTPNDPTFRQVTFWWRQGYDAHAEPQPNLTVTGIRLDLSATPLLSDPASNGWVQPDQPFMDVGINFPTLGC

Secondary structure (DSSP, 8-state):
-------SSPP-PPTTS-SS-STTEEEEEETTEEEEEETT----SPPPSSTT-SSEEEEEEEE-TT--TTT-SS---------SSS--PPPEEPPPEEEESSTT-EEEEEEEEESS---

Nearest PDB structures (foldseek):
  8okd-assembly1_A  TM=3.176E-01  e=1.474E+00  Homo sapiens
  9enf-assembly1_B  TM=3.196E-01  e=5.826E+00  Homo sapiens
  3qeu-assembly2_A  TM=2.253E-01  e=8.699E+00  Homo sapiens

Foldseek 3Di:
DDQDAADVVHDAEDPPDDRDDDPQWGWDDHQAKIFIAGNVSDDPPFDAPDPPRLWGKDKTKMDHHPDDCVVCQQDPDDDKAADDPDDDDIKDKDGKGKDAPDNRGIIIMIMIIHNDDDD

Solvent-accessible surface area (backbone atoms only — not comparable to full-atom values): 7452 Å² total; per-residue (Å²): 136,85,76,90,66,81,50,88,76,67,48,66,58,62,86,82,45,67,69,69,62,61,91,68,40,37,45,49,65,50,66,83,43,29,35,75,44,48,71,84,68,60,90,76,89,59,48,50,83,45,99,83,45,84,33,33,37,46,76,47,58,34,38,43,71,89,64,48,52,85,86,42,55,62,41,100,56,84,72,80,46,74,61,88,91,53,95,62,74,59,42,44,56,54,80,28,32,56,52,61,87,44,100,80,39,48,34,37,34,33,45,35,33,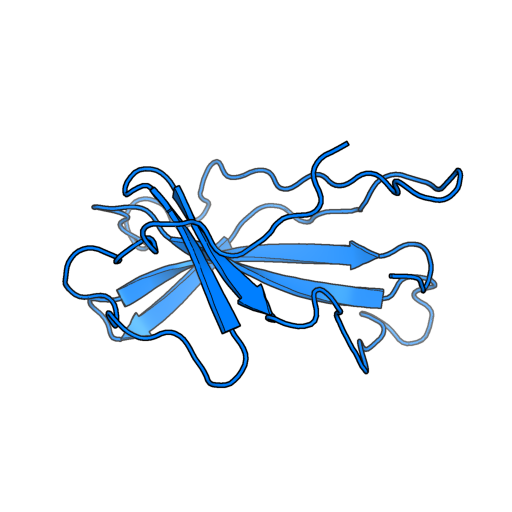39,69,63,93,80,126

pLDDT: mean 90.82, std 9.28, range [42.5, 98.5]